Protein AF-A0A1Q7DZW7-F1 (afdb_monomer_lite)

Secondary structure (DSSP, 8-state):
-GGGGGS--SHHHHHHHTT----EEESS---TT--TTEEEPPTTPPPEEEEEETTTEEEEEE-STT--EEEEE--HHHHHHHHHHHTTT-

Radius of gyration: 13.8 Å; chains: 1; bounding box: 40×34×31 Å

pLDDT: mean 75.24, std 9.82, range [47.19, 91.12]

Structure (mmCIF, N/CA/C/O backbone):
data_AF-A0A1Q7DZW7-F1
#
_entry.id   AF-A0A1Q7DZW7-F1
#
loop_
_atom_site.group_PDB
_atom_site.id
_atom_site.type_symbol
_atom_site.label_atom_id
_atom_site.label_alt_id
_atom_site.label_comp_id
_atom_site.label_asym_id
_atom_site.label_entity_id
_atom_site.label_seq_id
_atom_site.pdbx_PDB_ins_code
_atom_site.Cartn_x
_atom_site.Cartn_y
_atom_site.Cartn_z
_atom_site.occupancy
_atom_site.B_iso_or_equiv
_atom_site.auth_seq_id
_atom_site.auth_comp_id
_atom_site.auth_asym_id
_atom_site.auth_atom_id
_atom_site.pdbx_PDB_model_num
ATOM 1 N N . MET A 1 1 ? -9.341 -8.691 -7.138 1.00 53.66 1 MET A N 1
ATOM 2 C CA . MET A 1 1 ? -8.054 -8.215 -7.691 1.00 53.66 1 MET A CA 1
ATOM 3 C C . MET A 1 1 ? -7.609 -7.007 -6.880 1.00 53.66 1 MET A C 1
ATOM 5 O O . MET A 1 1 ? -8.393 -6.072 -6.783 1.00 53.66 1 MET A O 1
ATOM 9 N N . ALA A 1 2 ? -6.428 -7.021 -6.252 1.00 54.91 2 ALA A N 1
ATOM 10 C CA . ALA A 1 2 ? -5.960 -5.932 -5.376 1.00 54.91 2 ALA A CA 1
ATOM 11 C C . ALA A 1 2 ? -6.005 -4.538 -6.044 1.00 54.91 2 ALA A C 1
ATOM 13 O O . ALA A 1 2 ? -6.222 -3.536 -5.371 1.00 54.91 2 ALA A O 1
ATOM 14 N N . LEU A 1 3 ? -5.904 -4.493 -7.377 1.00 56.50 3 LEU A N 1
ATOM 15 C CA . LEU A 1 3 ? -6.002 -3.285 -8.202 1.00 56.50 3 LEU A CA 1
ATOM 16 C C . LEU A 1 3 ? -7.333 -2.519 -8.070 1.00 56.50 3 LEU A C 1
ATOM 18 O O . LEU A 1 3 ? -7.329 -1.292 -8.118 1.00 56.50 3 LEU A O 1
ATOM 22 N N . GLU A 1 4 ? -8.459 -3.200 -7.835 1.00 64.50 4 GLU A N 1
ATOM 23 C CA . GLU A 1 4 ? -9.771 -2.539 -7.696 1.00 64.50 4 GLU A CA 1
ATOM 24 C C . GLU A 1 4 ? -9.867 -1.665 -6.434 1.00 64.50 4 GLU A C 1
ATOM 26 O O . GLU A 1 4 ? -10.661 -0.729 -6.390 1.00 64.50 4 GLU A O 1
ATOM 31 N N . LEU A 1 5 ? -9.029 -1.921 -5.421 1.00 60.38 5 LEU A N 1
ATOM 32 C CA . LEU A 1 5 ? -8.986 -1.129 -4.184 1.00 60.38 5 LEU A CA 1
ATOM 33 C C . LEU A 1 5 ? -8.440 0.285 -4.407 1.00 60.38 5 LEU A C 1
ATOM 35 O O . LEU A 1 5 ? -8.681 1.171 -3.590 1.00 60.38 5 LEU A O 1
ATOM 39 N N . TRP A 1 6 ? -7.722 0.501 -5.509 1.00 62.22 6 TRP A N 1
ATOM 40 C CA . TRP A 1 6 ? -7.135 1.793 -5.851 1.00 62.22 6 TRP A CA 1
ATOM 41 C C . TRP A 1 6 ? -8.068 2.671 -6.692 1.00 62.22 6 TRP A C 1
ATOM 43 O O . TRP A 1 6 ? -7.742 3.826 -6.968 1.00 62.22 6 TRP A O 1
ATOM 53 N N . ARG A 1 7 ? -9.239 2.159 -7.096 1.00 68.56 7 ARG A N 1
ATOM 54 C CA . ARG A 1 7 ? -10.212 2.942 -7.861 1.00 68.56 7 ARG A CA 1
ATOM 55 C C . ARG A 1 7 ? -10.898 3.969 -6.955 1.00 68.56 7 ARG A C 1
ATOM 57 O O . ARG A 1 7 ? -11.482 3.596 -5.936 1.00 68.56 7 ARG A O 1
ATOM 64 N N . PRO A 1 8 ? -10.925 5.258 -7.331 1.00 65.38 8 PRO A N 1
ATOM 65 C CA . PRO A 1 8 ? -11.692 6.267 -6.613 1.00 65.38 8 PRO A CA 1
ATOM 66 C C . PRO A 1 8 ? -13.181 6.139 -6.967 1.00 65.38 8 PRO A C 1
ATOM 68 O O . PRO A 1 8 ? -13.708 6.848 -7.829 1.00 65.38 8 PRO A O 1
ATOM 71 N N . THR A 1 9 ? -13.867 5.210 -6.304 1.00 69.38 9 THR A N 1
ATOM 72 C CA . THR A 1 9 ? -15.265 4.843 -6.594 1.00 69.38 9 THR A CA 1
ATOM 73 C C . THR A 1 9 ? -16.289 5.878 -6.120 1.00 69.38 9 THR A C 1
ATOM 75 O O . THR A 1 9 ? -17.404 5.908 -6.632 1.00 69.38 9 THR A O 1
ATOM 78 N N . LEU A 1 10 ? -15.919 6.775 -5.196 1.00 68.38 10 LEU A N 1
ATOM 79 C CA . LEU A 1 10 ? -16.796 7.833 -4.679 1.00 68.38 10 LEU A CA 1
ATOM 80 C C . LEU A 1 10 ? -16.348 9.238 -5.139 1.00 68.38 10 LEU A C 1
ATOM 82 O O . LEU A 1 10 ? -15.151 9.543 -5.094 1.00 68.38 10 LEU A O 1
ATOM 86 N N . PRO A 1 11 ? -17.275 10.161 -5.486 1.00 73.69 11 PRO A N 1
ATOM 87 C CA . PRO A 1 11 ? -16.928 11.512 -5.954 1.00 73.69 11 PRO A CA 1
ATOM 88 C C . PRO A 1 11 ? -16.111 12.351 -4.958 1.00 73.69 11 PRO A C 1
ATOM 90 O O . PRO A 1 11 ? -15.281 13.170 -5.352 1.00 73.69 11 PRO A O 1
ATOM 93 N N . ALA A 1 12 ? -16.340 12.175 -3.653 1.00 63.22 12 ALA A N 1
ATOM 94 C CA . ALA A 1 12 ? -15.549 12.839 -2.614 1.00 63.22 12 ALA A CA 1
ATOM 95 C C . ALA A 1 12 ? -14.095 12.340 -2.604 1.00 63.22 12 ALA A C 1
ATOM 97 O O . ALA A 1 12 ? -13.166 13.138 -2.491 1.00 63.22 12 ALA A O 1
ATOM 98 N N . TRP A 1 13 ? -13.908 11.036 -2.807 1.00 60.19 13 TRP A N 1
ATOM 99 C CA . TRP A 1 13 ? -12.598 10.402 -2.896 1.00 60.19 13 TRP A CA 1
ATOM 100 C C . TRP A 1 13 ? -11.840 10.829 -4.147 1.00 60.19 13 TRP A C 1
ATOM 102 O O . TRP A 1 13 ? -10.669 11.168 -4.044 1.00 60.19 13 TRP A O 1
ATOM 112 N N . ARG A 1 14 ? -12.514 10.931 -5.299 1.00 70.75 14 ARG A N 1
ATOM 113 C CA . ARG A 1 14 ? -11.908 11.459 -6.532 1.00 70.75 14 ARG A CA 1
ATOM 114 C C . ARG A 1 14 ? -11.362 12.878 -6.343 1.00 70.75 14 ARG A C 1
ATOM 116 O O . ARG A 1 14 ? -10.258 13.180 -6.765 1.00 70.75 14 ARG A O 1
ATOM 123 N N . ARG A 1 15 ? -12.095 13.742 -5.637 1.00 72.19 15 ARG A N 1
ATOM 124 C CA . ARG A 1 15 ? -11.631 15.106 -5.331 1.00 72.19 15 ARG A CA 1
ATOM 125 C C . ARG A 1 15 ? -10.466 15.139 -4.341 1.00 72.19 15 ARG A C 1
ATOM 127 O O . ARG A 1 15 ? -9.618 16.014 -4.448 1.00 72.19 15 ARG A O 1
ATOM 134 N N . ALA A 1 16 ? -10.458 14.249 -3.350 1.00 64.06 16 ALA A N 1
ATOM 135 C CA . ALA A 1 16 ? -9.350 14.141 -2.402 1.00 64.06 16 ALA A CA 1
ATOM 136 C C . ALA A 1 16 ? -8.083 13.601 -3.083 1.00 64.06 16 ALA A C 1
ATOM 138 O O . ALA A 1 16 ? -7.002 14.134 -2.864 1.00 64.06 16 ALA A O 1
ATOM 139 N N . ALA A 1 17 ? -8.255 12.616 -3.963 1.00 64.25 17 ALA A N 1
ATOM 140 C CA . ALA A 1 17 ? -7.235 12.057 -4.838 1.00 64.25 17 ALA A CA 1
ATOM 141 C C . ALA A 1 17 ? -6.518 13.133 -5.669 1.00 64.25 17 ALA A C 1
ATOM 143 O O . ALA A 1 17 ? -5.298 13.202 -5.623 1.00 64.25 17 ALA A O 1
ATOM 144 N N . GLU A 1 18 ? -7.247 14.026 -6.346 1.00 71.06 18 GLU A N 1
ATOM 145 C CA . GLU A 1 18 ? -6.626 15.110 -7.138 1.00 71.06 18 GLU A CA 1
ATOM 146 C C . GLU A 1 18 ? -5.828 16.125 -6.300 1.00 71.06 18 GLU A C 1
ATOM 148 O O . GLU A 1 18 ? -5.040 16.898 -6.835 1.00 71.06 18 GLU A O 1
ATOM 153 N N . ARG A 1 19 ? -6.028 16.153 -4.977 1.00 69.44 19 ARG A N 1
ATOM 154 C CA . ARG A 1 19 ? -5.271 17.013 -4.053 1.00 69.44 19 ARG A CA 1
ATOM 155 C C . ARG A 1 19 ? -4.169 16.264 -3.309 1.00 69.44 19 ARG A C 1
ATOM 157 O O . ARG A 1 19 ? -3.496 16.864 -2.472 1.00 69.44 19 ARG A O 1
ATOM 164 N N . ALA A 1 20 ? -4.013 14.966 -3.554 1.00 58.19 20 ALA A N 1
ATOM 165 C CA . ALA A 1 20 ? -3.007 14.165 -2.884 1.00 58.19 20 ALA A CA 1
ATOM 166 C C . ALA A 1 20 ? -1.609 14.553 -3.386 1.00 58.19 20 ALA A C 1
ATOM 168 O O . ALA A 1 20 ? -1.347 14.592 -4.583 1.00 58.19 20 ALA A O 1
ATOM 169 N N . THR A 1 21 ? -0.689 14.802 -2.457 1.00 63.78 21 THR A N 1
ATOM 170 C CA . THR A 1 21 ? 0.739 15.032 -2.742 1.00 63.78 21 THR A CA 1
ATOM 171 C C . THR A 1 21 ? 1.545 13.733 -2.842 1.00 63.78 21 THR A C 1
ATOM 173 O O . THR A 1 21 ? 2.754 13.765 -3.062 1.00 63.78 21 THR A O 1
ATOM 176 N N . LEU A 1 22 ? 0.887 12.583 -2.688 1.00 53.28 22 LEU A N 1
ATOM 177 C CA . LEU A 1 22 ? 1.491 11.259 -2.759 1.00 53.28 22 LEU A CA 1
ATOM 178 C C . LEU A 1 22 ? 1.428 10.733 -4.197 1.00 53.28 22 LEU A C 1
ATOM 180 O O . LEU A 1 22 ? 0.361 10.751 -4.797 1.00 53.28 22 LEU A O 1
ATOM 184 N N . LYS A 1 23 ? 2.540 10.209 -4.726 1.00 63.91 23 LYS A N 1
ATOM 185 C CA . LYS A 1 23 ? 2.554 9.397 -5.955 1.00 63.91 23 LYS A CA 1
ATOM 186 C C . LYS A 1 23 ? 2.818 7.940 -5.594 1.00 63.91 23 LYS A C 1
ATOM 188 O O . LYS A 1 23 ? 3.843 7.638 -4.990 1.00 63.91 23 LYS A O 1
ATOM 193 N N . VAL A 1 24 ? 1.909 7.051 -5.977 1.00 69.94 24 VAL A N 1
ATOM 194 C CA . VAL A 1 24 ? 2.011 5.602 -5.766 1.00 69.94 24 VAL A CA 1
ATOM 195 C C . VAL A 1 24 ? 2.398 4.945 -7.084 1.00 69.94 24 VAL A C 1
ATOM 197 O O . VAL A 1 24 ? 1.807 5.241 -8.121 1.00 69.94 24 VAL A O 1
ATOM 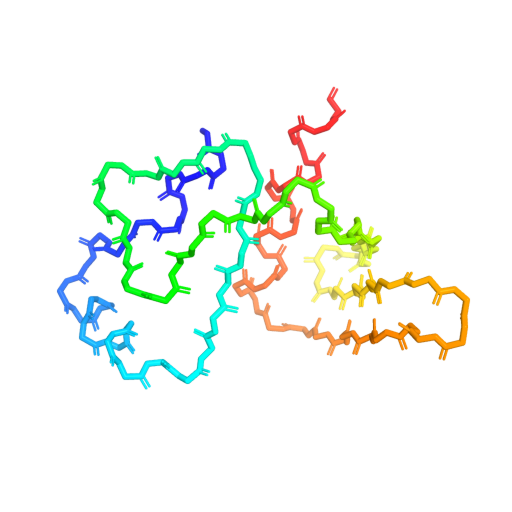200 N N . ARG A 1 25 ? 3.391 4.054 -7.051 1.00 74.31 25 ARG A N 1
ATOM 201 C CA . ARG A 1 25 ? 3.813 3.271 -8.215 1.00 74.31 25 ARG A CA 1
ATOM 202 C C . ARG A 1 25 ? 3.452 1.805 -8.020 1.00 74.31 25 ARG A C 1
ATOM 204 O O . ARG A 1 25 ? 3.826 1.229 -7.005 1.00 74.31 25 ARG A O 1
ATOM 211 N N . ALA A 1 26 ? 2.723 1.222 -8.967 1.00 72.31 26 ALA A N 1
ATOM 212 C CA . ALA A 1 26 ? 2.233 -0.151 -8.878 1.00 72.31 26 ALA A CA 1
ATOM 213 C C . ALA A 1 26 ? 2.784 -1.031 -10.010 1.00 72.31 26 ALA A C 1
ATOM 215 O O . ALA A 1 26 ? 2.771 -0.640 -11.178 1.00 72.31 26 ALA A O 1
ATOM 216 N N . ARG A 1 27 ? 3.251 -2.233 -9.656 1.00 75.12 27 ARG A N 1
ATOM 217 C CA . ARG A 1 27 ? 3.653 -3.293 -10.595 1.00 75.12 27 ARG A CA 1
ATOM 218 C C . ARG A 1 27 ? 2.464 -4.239 -1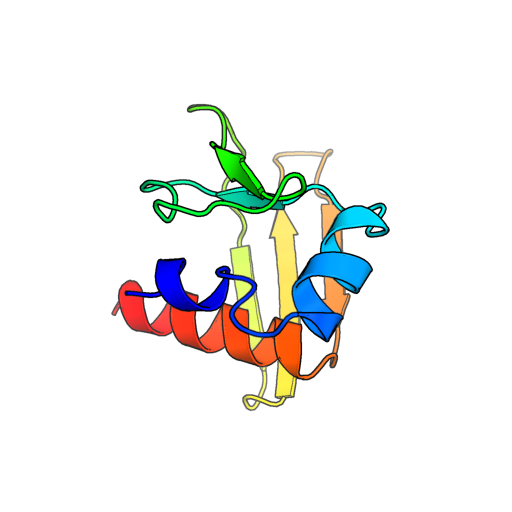0.825 1.00 75.12 27 ARG A C 1
ATOM 220 O O . ARG A 1 27 ? 1.660 -4.440 -9.918 1.00 75.12 27 ARG A O 1
ATOM 227 N N . GLY A 1 28 ? 2.352 -4.829 -12.018 1.00 71.62 28 GLY A N 1
ATOM 228 C CA . GLY A 1 28 ? 1.313 -5.831 -12.321 1.00 71.62 28 GLY A CA 1
ATOM 229 C C . GLY A 1 28 ? 0.013 -5.286 -12.930 1.00 71.62 28 GLY A C 1
ATOM 230 O O . GLY A 1 28 ? -1.001 -5.980 -12.916 1.00 71.62 28 GLY A O 1
ATOM 231 N N . GLY A 1 29 ? 0.037 -4.070 -13.484 1.00 73.00 29 GLY A N 1
ATOM 232 C CA . GLY A 1 29 ? -1.084 -3.466 -14.214 1.00 73.00 29 GLY A CA 1
ATOM 233 C C . GLY A 1 29 ? -1.749 -2.301 -13.479 1.00 73.00 29 GLY A C 1
ATOM 234 O O . GLY A 1 29 ? -1.385 -1.961 -12.357 1.00 73.00 29 GLY A O 1
ATOM 235 N N . MET A 1 30 ? -2.718 -1.667 -14.139 1.00 78.69 30 MET A N 1
ATOM 236 C CA . MET A 1 30 ? -3.428 -0.479 -13.651 1.00 78.69 30 MET A CA 1
ATOM 237 C C . MET A 1 30 ? -4.939 -0.671 -13.819 1.00 78.69 30 MET A C 1
ATOM 239 O O . MET A 1 30 ? -5.356 -1.287 -14.804 1.00 78.69 30 MET A O 1
ATOM 243 N N . PRO A 1 31 ? -5.781 -0.165 -12.898 1.00 76.69 31 PRO A N 1
ATOM 244 C CA . PRO A 1 31 ? -7.222 -0.173 -13.117 1.00 76.69 31 PRO A CA 1
ATOM 245 C C . PRO A 1 31 ? -7.588 0.724 -14.321 1.00 76.69 31 PRO A C 1
ATOM 247 O O . PRO A 1 31 ? -6.888 1.709 -14.563 1.00 76.69 31 PRO A O 1
ATOM 250 N N . PRO A 1 32 ? -8.694 0.446 -15.043 1.00 77.81 32 PRO A N 1
ATOM 251 C CA . PRO A 1 32 ? -9.093 1.219 -16.229 1.00 77.81 32 PRO A CA 1
ATOM 252 C C . PRO A 1 32 ? -9.279 2.720 -15.958 1.00 77.81 32 PRO A C 1
ATOM 254 O O . PRO A 1 32 ? -8.967 3.547 -16.806 1.00 77.81 32 PRO A O 1
ATOM 257 N N . ASP A 1 33 ? -9.731 3.060 -14.747 1.00 77.25 33 ASP A N 1
ATOM 258 C CA . ASP A 1 33 ? -9.957 4.433 -14.281 1.00 77.25 33 ASP A CA 1
ATOM 259 C C . ASP A 1 33 ? -8.893 4.846 -13.251 1.00 77.25 33 ASP A C 1
ATOM 261 O O . ASP A 1 33 ? -9.213 5.260 -12.130 1.00 77.25 33 ASP A O 1
ATOM 265 N N . ALA A 1 34 ? -7.619 4.640 -13.583 1.00 76.56 34 ALA A N 1
ATOM 266 C CA . ALA A 1 34 ? -6.518 4.955 -12.684 1.00 76.56 34 ALA A CA 1
ATOM 267 C C . ALA A 1 34 ? -6.513 6.445 -12.282 1.00 76.56 34 ALA A C 1
ATOM 269 O O . ALA A 1 34 ? -6.555 7.318 -13.152 1.00 76.56 34 ALA A O 1
ATOM 270 N N . PRO A 1 35 ? -6.449 6.760 -10.977 1.00 73.94 35 PRO A N 1
ATOM 271 C CA . PRO A 1 35 ? -6.331 8.139 -10.522 1.00 73.94 35 PRO A CA 1
ATOM 272 C C . PRO A 1 35 ? -4.954 8.730 -10.856 1.00 73.94 35 PRO A C 1
ATOM 274 O O . PRO A 1 35 ? -3.967 8.003 -10.925 1.00 73.94 35 PRO A O 1
ATOM 277 N N . SER A 1 36 ? -4.869 10.060 -10.978 1.00 80.19 36 SER A N 1
ATOM 278 C CA . SER A 1 36 ? -3.657 10.799 -11.386 1.00 80.19 36 SER A CA 1
ATOM 279 C C . SER A 1 36 ? -2.427 10.581 -10.488 1.00 80.19 36 SER A C 1
ATOM 281 O O . SER A 1 36 ? -1.290 10.749 -10.931 1.00 80.19 36 SER A O 1
ATOM 283 N N . TRP A 1 37 ? -2.635 10.178 -9.232 1.00 71.62 37 TRP A N 1
ATOM 284 C CA . TRP A 1 37 ? -1.572 9.848 -8.280 1.00 71.62 37 TRP A CA 1
ATOM 285 C C . TRP A 1 37 ? -1.062 8.404 -8.375 1.00 71.62 37 TRP A C 1
ATOM 287 O O . TRP A 1 37 ? -0.051 8.090 -7.744 1.00 71.62 37 TRP A O 1
ATOM 297 N N . LEU A 1 38 ? -1.729 7.525 -9.128 1.00 75.62 38 LEU A N 1
ATOM 298 C CA . LEU A 1 38 ? -1.295 6.149 -9.352 1.00 75.62 38 LEU A CA 1
ATOM 299 C C . LEU A 1 38 ? -0.596 6.060 -10.711 1.00 75.62 38 LEU A C 1
ATOM 301 O O . LEU A 1 38 ? -1.164 6.413 -11.741 1.00 75.62 38 LEU A O 1
ATOM 305 N N . ALA A 1 39 ? 0.635 5.564 -10.717 1.00 82.38 39 ALA A N 1
ATOM 306 C CA . ALA A 1 39 ? 1.433 5.374 -11.921 1.00 82.38 39 ALA A CA 1
ATOM 307 C C . ALA A 1 39 ? 1.941 3.926 -12.008 1.00 82.38 39 ALA A C 1
ATOM 309 O O . ALA A 1 39 ? 2.098 3.270 -10.974 1.00 82.38 39 ALA A O 1
ATOM 310 N N . PRO A 1 40 ? 2.246 3.417 -13.211 1.00 81.38 40 PRO A N 1
ATOM 311 C CA . PRO A 1 40 ? 2.970 2.161 -13.329 1.00 81.38 40 PRO A CA 1
ATOM 312 C C . PRO A 1 40 ? 4.349 2.289 -12.667 1.00 81.38 40 PRO A C 1
ATOM 314 O O . PRO A 1 40 ? 5.028 3.316 -12.784 1.00 81.38 40 PRO A O 1
ATOM 317 N N . ALA A 1 41 ? 4.750 1.253 -11.939 1.00 81.94 41 ALA A N 1
ATOM 318 C CA . ALA A 1 41 ? 6.118 1.116 -11.468 1.00 81.94 41 ALA A CA 1
ATOM 319 C C . ALA A 1 41 ? 7.039 0.815 -12.662 1.00 81.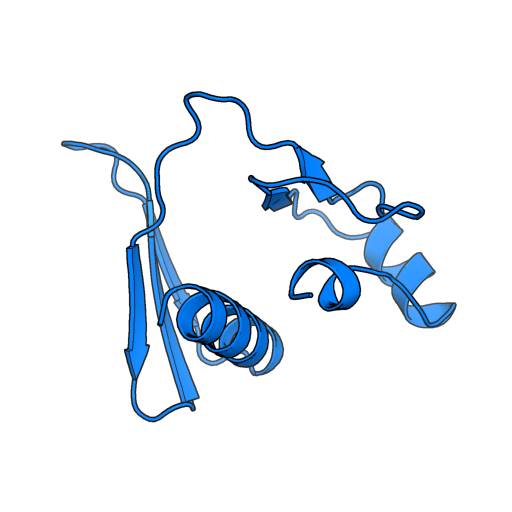94 41 ALA A C 1
ATOM 321 O O . ALA A 1 41 ? 6.656 -0.001 -13.502 1.00 81.94 41 ALA A O 1
ATOM 322 N N . PRO A 1 42 ? 8.212 1.467 -12.768 1.00 80.44 42 PRO A N 1
ATOM 323 C CA . PRO A 1 42 ? 9.208 1.075 -13.757 1.00 80.44 42 PRO A CA 1
ATOM 324 C C . PRO A 1 42 ? 9.718 -0.344 -13.461 1.00 80.44 42 PRO A C 1
ATOM 326 O O . PRO A 1 42 ? 9.591 -0.834 -12.336 1.00 80.44 42 PRO A O 1
ATOM 329 N N . ASP A 1 43 ? 10.275 -1.016 -14.469 1.00 78.88 43 ASP A N 1
ATOM 330 C CA . ASP A 1 43 ? 10.686 -2.421 -14.342 1.00 78.88 43 ASP A CA 1
ATOM 331 C C . ASP A 1 43 ? 11.764 -2.623 -13.267 1.00 78.88 43 ASP A C 1
ATOM 333 O O . ASP A 1 43 ? 11.767 -3.648 -12.581 1.00 78.88 43 ASP A O 1
ATOM 337 N N . ASP A 1 44 ? 12.605 -1.610 -13.065 1.00 78.38 44 ASP A N 1
ATOM 338 C CA . ASP A 1 44 ? 13.663 -1.523 -12.058 1.00 78.38 44 ASP A CA 1
ATOM 339 C C . ASP A 1 44 ? 13.191 -0.948 -10.710 1.00 78.38 44 ASP A C 1
ATOM 341 O O . ASP A 1 44 ? 14.013 -0.656 -9.842 1.00 78.38 44 ASP A O 1
ATOM 345 N N . ALA A 1 45 ? 11.881 -0.761 -10.507 1.00 73.50 45 ALA A N 1
ATOM 346 C CA . ALA A 1 45 ? 11.375 -0.289 -9.225 1.00 73.50 45 ALA A CA 1
ATOM 347 C C . ALA A 1 45 ? 11.800 -1.253 -8.106 1.00 73.50 45 ALA A C 1
ATOM 349 O O . ALA A 1 45 ? 11.531 -2.454 -8.233 1.00 73.50 45 ALA A O 1
ATOM 350 N N . PRO A 1 46 ? 12.404 -0.745 -7.014 1.00 68.94 46 PRO A N 1
ATOM 351 C CA . PRO A 1 46 ? 12.864 -1.594 -5.931 1.00 68.94 46 PRO A CA 1
ATOM 352 C C . PRO A 1 46 ? 11.681 -2.333 -5.316 1.00 68.94 46 PRO A C 1
ATOM 354 O O . PRO A 1 46 ? 10.606 -1.755 -5.116 1.00 68.94 46 PRO A O 1
ATOM 357 N N . ASP A 1 47 ? 11.892 -3.606 -5.004 1.00 73.50 47 ASP A N 1
ATOM 358 C CA . ASP A 1 47 ? 10.903 -4.373 -4.269 1.00 73.50 47 ASP A CA 1
ATOM 359 C C . ASP A 1 47 ? 10.749 -3.801 -2.858 1.00 73.50 47 ASP A C 1
ATOM 361 O O . ASP A 1 47 ? 11.710 -3.378 -2.205 1.00 73.50 47 ASP A O 1
ATOM 365 N N . ALA A 1 48 ? 9.503 -3.773 -2.391 1.00 78.25 48 ALA A N 1
ATOM 366 C CA . ALA A 1 48 ? 9.190 -3.382 -1.030 1.00 78.25 48 ALA A CA 1
ATOM 367 C C . ALA A 1 48 ? 9.034 -4.634 -0.164 1.00 78.25 48 ALA A C 1
ATOM 369 O O . ALA A 1 48 ? 8.225 -5.512 -0.466 1.00 78.25 48 ALA A O 1
ATOM 370 N N . THR A 1 49 ? 9.768 -4.698 0.945 1.00 79.94 49 THR A N 1
ATOM 371 C CA . THR A 1 49 ? 9.544 -5.709 1.981 1.00 79.94 49 THR A CA 1
ATOM 372 C C . THR A 1 49 ? 8.474 -5.200 2.935 1.00 79.94 49 THR A C 1
ATOM 374 O O . THR A 1 49 ? 8.561 -4.085 3.446 1.00 79.94 49 THR A O 1
ATOM 377 N N . VAL A 1 50 ? 7.451 -6.015 3.171 1.00 83.44 50 VAL A N 1
ATOM 378 C CA . VAL A 1 50 ? 6.276 -5.667 3.977 1.00 83.44 50 VAL A CA 1
ATOM 379 C C . VAL A 1 50 ? 6.180 -6.634 5.154 1.00 83.44 50 VAL A C 1
ATOM 381 O O . VAL A 1 50 ? 6.084 -7.842 4.952 1.00 83.44 50 VAL A O 1
ATOM 384 N N . LEU A 1 51 ? 6.150 -6.104 6.377 1.00 79.12 51 LEU A N 1
ATOM 385 C CA . LEU A 1 51 ? 5.825 -6.832 7.602 1.00 79.12 51 LEU A CA 1
ATOM 386 C C . LEU A 1 51 ? 4.517 -6.287 8.178 1.00 79.12 51 LEU A C 1
ATOM 388 O O . LEU A 1 51 ? 4.402 -5.102 8.496 1.00 79.12 51 LEU A O 1
ATOM 392 N N . LEU A 1 52 ? 3.540 -7.175 8.336 1.00 84.38 52 LEU A N 1
ATOM 393 C CA . LEU A 1 52 ? 2.279 -6.878 8.996 1.00 84.38 52 LEU A CA 1
ATOM 394 C C . LEU A 1 52 ? 2.278 -7.498 10.397 1.00 84.38 52 LEU A C 1
ATOM 396 O O . LEU A 1 52 ? 2.495 -8.699 10.536 1.00 84.38 52 LEU A O 1
ATOM 400 N N . ILE A 1 53 ? 2.026 -6.679 11.417 1.00 81.19 53 ILE A N 1
ATOM 401 C CA . ILE A 1 53 ? 2.054 -7.080 12.827 1.00 81.19 53 ILE A CA 1
ATOM 402 C C . ILE A 1 53 ? 0.631 -7.015 13.373 1.00 81.19 53 ILE A C 1
ATOM 404 O O . ILE A 1 53 ? -0.028 -5.972 13.289 1.00 81.19 53 ILE A O 1
ATOM 408 N N . ASP A 1 54 ? 0.159 -8.146 13.896 1.00 88.56 54 ASP A N 1
ATOM 409 C CA . ASP A 1 54 ? -1.143 -8.307 14.553 1.00 88.56 54 ASP A CA 1
ATOM 410 C C . ASP A 1 54 ? -2.336 -7.748 13.757 1.00 88.56 54 ASP A C 1
ATOM 412 O O . ASP A 1 54 ? -3.309 -7.279 14.339 1.00 88.56 54 ASP A O 1
ATOM 416 N N . ASP A 1 55 ? -2.257 -7.730 12.420 1.00 85.81 55 ASP A N 1
ATOM 417 C CA . ASP A 1 55 ? -3.266 -7.131 11.530 1.00 85.81 55 ASP A CA 1
ATOM 418 C C . ASP A 1 55 ? -3.573 -5.632 11.793 1.00 85.81 55 ASP A C 1
ATOM 420 O O . ASP A 1 55 ? -4.548 -5.100 11.257 1.00 85.81 55 ASP A O 1
ATOM 424 N N . THR A 1 56 ? -2.750 -4.919 12.572 1.00 85.69 56 THR A N 1
ATOM 425 C CA . THR A 1 56 ? -3.009 -3.518 12.978 1.00 85.69 56 THR A CA 1
ATOM 426 C C . THR A 1 56 ? -1.854 -2.558 12.725 1.00 85.69 56 THR A C 1
ATOM 428 O O . THR A 1 56 ? -2.068 -1.342 12.696 1.00 85.69 56 THR A O 1
ATOM 431 N N . GLN A 1 57 ? -0.643 -3.067 12.506 1.00 83.81 57 GLN A N 1
ATOM 432 C CA . GLN A 1 57 ? 0.526 -2.247 12.211 1.00 83.81 57 GLN A CA 1
ATOM 433 C C . GLN A 1 57 ? 1.264 -2.752 10.981 1.00 83.81 57 GLN A C 1
ATOM 435 O O . GLN A 1 57 ? 1.354 -3.952 10.733 1.00 83.81 57 GLN A O 1
ATOM 440 N N . LEU A 1 58 ? 1.808 -1.807 10.224 1.00 90.19 58 LEU A N 1
ATOM 441 C CA . LEU A 1 58 ? 2.556 -2.056 9.005 1.00 90.19 58 LEU A CA 1
ATOM 442 C C . LEU A 1 58 ? 3.954 -1.451 9.124 1.00 90.19 58 LEU A C 1
ATOM 444 O O . LEU A 1 58 ? 4.084 -0.246 9.356 1.00 90.19 58 LEU A O 1
ATOM 448 N N . VAL A 1 59 ? 4.971 -2.273 8.874 1.00 84.12 59 VAL A N 1
ATOM 449 C CA . VAL A 1 59 ? 6.333 -1.836 8.561 1.00 84.12 59 VAL A CA 1
ATOM 450 C C . VAL A 1 59 ? 6.619 -2.182 7.103 1.00 84.12 59 VAL A C 1
ATOM 452 O O . VAL A 1 59 ? 6.424 -3.317 6.678 1.00 84.12 59 VAL A O 1
ATOM 455 N N . MET A 1 60 ? 7.067 -1.203 6.325 1.00 88.50 60 MET A N 1
ATOM 456 C CA . MET A 1 60 ? 7.454 -1.383 4.930 1.00 88.50 60 MET A CA 1
ATOM 457 C C . MET A 1 60 ? 8.836 -0.783 4.706 1.00 88.50 60 MET A C 1
ATOM 459 O O . MET A 1 60 ? 9.080 0.351 5.112 1.00 88.50 60 MET A O 1
ATOM 463 N N . THR A 1 61 ? 9.723 -1.514 4.045 1.00 83.44 61 THR A N 1
ATOM 464 C CA . THR A 1 61 ? 11.030 -1.012 3.612 1.00 83.44 61 THR A CA 1
ATOM 465 C C . THR A 1 61 ? 11.181 -1.172 2.108 1.00 83.44 61 THR A C 1
ATOM 467 O O . THR A 1 61 ? 10.590 -2.067 1.513 1.00 83.44 61 THR A O 1
ATOM 470 N N . SER A 1 62 ? 11.941 -0.284 1.480 1.00 84.38 62 SER A N 1
ATOM 471 C CA . SER A 1 62 ? 12.229 -0.316 0.046 1.00 84.38 62 SER A CA 1
ATOM 472 C C . SER A 1 62 ? 13.626 0.241 -0.203 1.00 84.38 62 SER A C 1
ATOM 474 O O . SER A 1 62 ? 14.054 1.162 0.495 1.00 84.38 62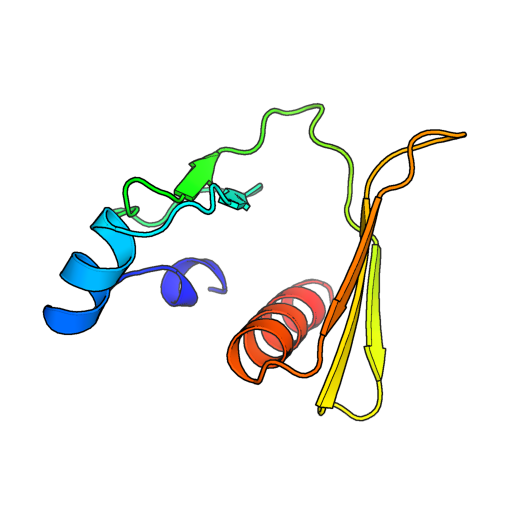 SER A O 1
ATOM 476 N N . GLY A 1 63 ? 14.294 -0.271 -1.235 1.00 79.62 63 GLY A N 1
ATOM 477 C CA . GLY A 1 63 ? 15.650 0.130 -1.618 1.00 79.62 63 GLY A CA 1
ATOM 478 C C . GLY A 1 63 ? 16.697 -0.927 -1.270 1.00 79.62 63 GLY A C 1
ATOM 479 O O . GLY A 1 63 ? 16.376 -1.972 -0.709 1.00 79.62 63 GLY A O 1
ATOM 480 N N . GLU A 1 64 ? 17.951 -0.649 -1.618 1.00 74.12 64 GLU A N 1
ATOM 481 C CA . GLU A 1 64 ? 19.073 -1.582 -1.481 1.00 74.12 64 GLU A CA 1
ATOM 482 C C . GLU A 1 64 ? 20.295 -0.906 -0.844 1.00 74.12 64 GLU A C 1
ATOM 484 O O . GLU A 1 64 ? 20.462 0.319 -0.907 1.00 74.12 64 GLU A O 1
ATOM 489 N N . GLY A 1 65 ? 21.160 -1.719 -0.231 1.00 77.00 65 GLY A N 1
ATOM 490 C CA . GLY A 1 65 ? 22.417 -1.274 0.371 1.00 77.00 65 GLY A CA 1
ATOM 491 C C . GLY A 1 65 ? 22.212 -0.201 1.442 1.00 77.00 65 GLY A C 1
ATOM 492 O O . GLY A 1 65 ? 21.450 -0.383 2.387 1.00 77.00 65 GLY A O 1
ATOM 493 N N . GLU A 1 66 ? 22.897 0.930 1.283 1.00 73.69 66 GLU A N 1
ATOM 494 C CA . GLU A 1 66 ? 22.816 2.069 2.208 1.00 73.69 66 GLU A CA 1
ATOM 495 C C . GLU A 1 66 ? 21.613 2.992 1.934 1.00 73.69 66 GLU A C 1
ATOM 497 O O . GLU A 1 66 ? 21.358 3.928 2.688 1.00 73.69 66 GLU A O 1
ATOM 502 N N . THR A 1 67 ? 20.837 2.725 0.878 1.00 76.38 67 THR A N 1
ATOM 503 C CA . THR A 1 67 ? 19.691 3.547 0.450 1.00 76.38 67 THR A CA 1
ATOM 504 C C . THR A 1 67 ? 18.347 2.890 0.760 1.00 76.38 67 THR A C 1
ATOM 506 O O . THR A 1 67 ? 17.455 2.826 -0.084 1.00 76.38 67 THR A O 1
ATOM 509 N N . ILE A 1 68 ? 18.192 2.394 1.988 1.00 78.38 68 ILE A N 1
ATOM 510 C CA . ILE A 1 68 ? 16.926 1.824 2.462 1.00 78.38 68 ILE A CA 1
ATOM 511 C C . ILE A 1 68 ? 16.054 2.932 3.059 1.00 78.38 68 ILE A C 1
ATOM 513 O O . ILE A 1 68 ? 16.442 3.609 4.011 1.00 78.38 68 ILE A O 1
ATOM 517 N N . ALA A 1 69 ? 14.841 3.078 2.530 1.00 80.50 69 ALA A N 1
ATOM 518 C CA . ALA A 1 69 ? 13.788 3.896 3.119 1.00 80.50 69 ALA A CA 1
ATOM 519 C C . ALA A 1 69 ? 12.769 3.005 3.839 1.00 80.50 69 ALA A C 1
ATOM 521 O O . ALA A 1 69 ? 12.412 1.934 3.346 1.00 80.50 69 ALA A O 1
ATOM 522 N N . GLY A 1 70 ? 12.288 3.459 4.998 1.00 81.56 70 GLY A N 1
ATOM 523 C CA . GLY A 1 70 ? 11.313 2.742 5.817 1.00 81.56 70 GLY A CA 1
ATOM 524 C C . GLY A 1 70 ? 10.069 3.575 6.122 1.00 81.56 70 GLY A C 1
ATOM 525 O O . GLY A 1 70 ? 10.145 4.789 6.302 1.00 81.56 70 GLY A O 1
ATOM 526 N N . LEU A 1 71 ? 8.925 2.904 6.217 1.00 85.25 71 LEU A N 1
ATOM 527 C CA . LEU A 1 71 ? 7.655 3.435 6.700 1.00 85.25 71 LEU A CA 1
ATOM 528 C C . LEU A 1 71 ? 7.136 2.526 7.816 1.00 85.25 71 LEU A C 1
ATOM 530 O O . LEU A 1 71 ? 6.959 1.331 7.600 1.00 85.25 71 LEU A O 1
ATOM 534 N N . TRP A 1 72 ? 6.813 3.103 8.972 1.00 89.06 72 TRP A N 1
ATOM 535 C CA . TRP A 1 72 ? 5.977 2.460 9.987 1.00 89.06 72 TRP A CA 1
ATOM 536 C C . TRP A 1 72 ? 4.677 3.245 10.116 1.00 89.06 72 TRP A C 1
ATOM 538 O O . TRP A 1 72 ? 4.682 4.468 10.261 1.00 89.06 72 TRP A O 1
ATOM 548 N N . THR A 1 73 ? 3.545 2.555 10.027 1.00 87.69 73 THR A N 1
ATOM 549 C CA . THR A 1 73 ? 2.232 3.169 10.184 1.00 87.69 73 THR A CA 1
ATOM 550 C C . THR A 1 73 ? 1.228 2.222 10.836 1.00 87.69 73 THR A C 1
ATOM 552 O O . THR A 1 73 ? 1.268 1.009 10.641 1.00 87.69 73 THR A O 1
ATOM 555 N N . SER A 1 74 ? 0.287 2.796 11.580 1.00 87.88 74 SER A N 1
ATOM 556 C CA . SER A 1 74 ? -0.944 2.145 12.045 1.00 87.88 74 SER A CA 1
ATOM 557 C C . SER A 1 74 ? -2.178 2.636 11.278 1.00 87.88 74 SER A C 1
ATOM 559 O O . SER A 1 74 ? -3.313 2.375 11.673 1.00 87.88 74 SER A O 1
ATOM 561 N N . HIS A 1 75 ? -1.987 3.387 10.184 1.00 91.12 75 HIS A N 1
ATOM 562 C CA . HIS A 1 75 ? -3.105 3.950 9.441 1.00 91.12 75 HIS A CA 1
ATOM 563 C C . HIS A 1 75 ? -3.958 2.818 8.833 1.00 91.12 75 HIS A C 1
ATOM 565 O O . HIS A 1 75 ? -3.448 2.040 8.018 1.00 91.12 75 HIS A O 1
ATOM 571 N N . PRO A 1 76 ? -5.268 2.744 9.135 1.00 82.69 76 PRO A N 1
ATOM 572 C CA . PRO A 1 76 ? -6.089 1.567 8.839 1.00 82.69 76 PRO A CA 1
ATOM 573 C C . PRO A 1 76 ? -6.182 1.249 7.341 1.00 82.69 76 PRO A C 1
ATOM 575 O O . PRO A 1 76 ? -6.208 0.084 6.952 1.00 82.69 76 PRO A O 1
ATOM 578 N N . LEU A 1 77 ? -6.169 2.271 6.476 1.00 83.00 77 LEU A N 1
ATOM 579 C CA . LEU A 1 77 ? -6.145 2.064 5.022 1.00 83.00 77 LEU A CA 1
ATOM 580 C C . LEU A 1 77 ? -4.839 1.425 4.525 1.00 83.00 77 LEU A C 1
ATOM 582 O O . LEU A 1 77 ? -4.887 0.565 3.652 1.00 83.00 77 LEU A O 1
ATOM 586 N N . MET A 1 78 ? -3.688 1.802 5.088 1.00 84.50 78 MET A N 1
ATOM 587 C CA . MET A 1 78 ? -2.394 1.237 4.687 1.00 84.50 78 MET A CA 1
ATOM 588 C C . MET A 1 78 ? -2.280 -0.222 5.128 1.00 84.50 78 MET A C 1
ATOM 590 O O . MET A 1 78 ? -1.867 -1.080 4.352 1.00 84.50 78 MET A O 1
ATOM 594 N N . VAL A 1 79 ? -2.743 -0.513 6.343 1.00 87.69 79 VAL A N 1
ATOM 595 C CA . VAL A 1 79 ? -2.855 -1.872 6.884 1.00 87.69 79 VAL A CA 1
ATOM 596 C C . VAL A 1 79 ? -3.771 -2.743 6.015 1.00 87.69 79 VAL A C 1
ATOM 598 O O . VAL A 1 79 ? -3.410 -3.865 5.663 1.00 87.69 79 VAL A O 1
ATOM 601 N N . LEU A 1 80 ? -4.930 -2.226 5.592 1.00 85.75 80 LEU A N 1
ATOM 602 C CA . LEU A 1 80 ? -5.846 -2.947 4.702 1.00 85.75 80 LEU A CA 1
ATOM 603 C C . LEU A 1 80 ? -5.208 -3.268 3.342 1.00 85.75 80 LEU A C 1
ATOM 605 O O . LEU A 1 80 ? -5.361 -4.386 2.846 1.00 85.75 80 LEU A O 1
ATOM 609 N N . LEU A 1 81 ? -4.505 -2.303 2.743 1.00 82.75 81 LEU A N 1
ATOM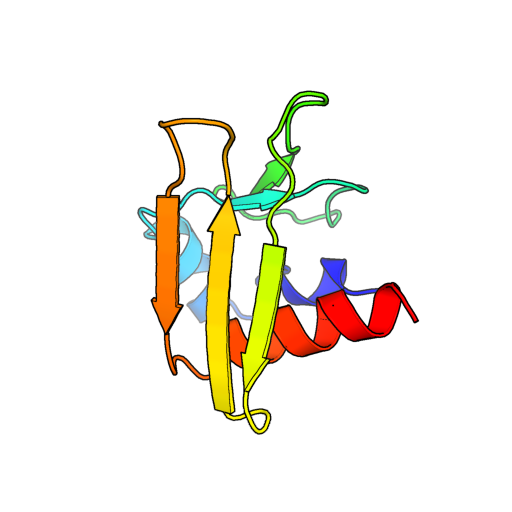 610 C CA . LEU A 1 81 ? -3.815 -2.497 1.467 1.00 82.75 81 LEU A CA 1
ATOM 611 C C . LEU A 1 81 ? -2.724 -3.569 1.584 1.00 82.75 81 LEU A C 1
ATOM 613 O O . LEU A 1 81 ? -2.685 -4.477 0.754 1.00 82.75 81 LEU A O 1
ATOM 617 N N . ALA A 1 82 ? -1.910 -3.526 2.644 1.00 85.19 82 ALA A N 1
ATOM 618 C CA . ALA A 1 82 ? -0.869 -4.521 2.898 1.00 85.19 82 ALA A CA 1
ATOM 619 C C . ALA A 1 82 ? -1.444 -5.936 3.064 1.00 85.19 82 ALA A C 1
ATOM 621 O O . ALA A 1 82 ? -0.967 -6.870 2.421 1.00 85.19 82 ALA A O 1
ATOM 622 N N . ARG A 1 83 ? -2.528 -6.095 3.837 1.00 86.75 83 ARG A N 1
ATOM 623 C CA . ARG A 1 83 ? -3.231 -7.384 3.991 1.00 86.75 83 ARG A CA 1
ATOM 624 C C . ARG A 1 83 ? -3.656 -7.969 2.651 1.00 86.75 83 ARG A C 1
ATOM 626 O O . ARG A 1 83 ? -3.456 -9.151 2.391 1.00 86.75 83 ARG A O 1
ATOM 633 N N . ARG A 1 84 ? -4.239 -7.136 1.788 1.00 83.25 84 ARG A N 1
ATOM 634 C CA . ARG A 1 84 ? -4.734 -7.573 0.478 1.00 83.25 84 ARG A CA 1
ATOM 635 C C . ARG A 1 84 ? -3.613 -7.880 -0.507 1.00 83.25 84 ARG A C 1
ATOM 637 O O . ARG A 1 84 ? -3.793 -8.774 -1.326 1.00 83.25 84 ARG A O 1
ATOM 644 N N . ALA A 1 85 ? -2.488 -7.176 -0.424 1.00 77.75 85 ALA A N 1
ATOM 645 C CA . ALA A 1 85 ? -1.307 -7.481 -1.223 1.00 77.75 85 ALA A CA 1
ATOM 646 C C . ALA A 1 85 ? -0.680 -8.822 -0.802 1.00 77.75 85 ALA A C 1
ATOM 648 O O . ALA A 1 85 ? -0.483 -9.690 -1.647 1.00 77.75 85 ALA A O 1
ATOM 649 N N . LEU A 1 86 ? -0.461 -9.040 0.500 1.00 78.62 86 LEU A N 1
ATOM 650 C CA . LEU A 1 86 ? 0.155 -10.269 1.020 1.00 78.62 86 LEU A CA 1
ATOM 651 C C . LEU A 1 86 ? -0.694 -11.523 0.755 1.00 78.62 86 LEU A C 1
ATOM 653 O O . LEU A 1 86 ? -0.155 -12.563 0.397 1.00 78.62 86 LEU A O 1
ATOM 657 N N . GLN A 1 87 ? -2.024 -11.422 0.844 1.00 74.88 87 GLN A N 1
ATOM 658 C CA . GLN A 1 87 ? -2.942 -12.523 0.510 1.00 74.88 87 GLN A CA 1
ATOM 659 C C . GLN A 1 87 ? -2.921 -12.935 -0.967 1.00 74.88 87 GLN A C 1
ATOM 661 O O . GLN A 1 87 ? -3.430 -13.996 -1.291 1.00 74.88 87 GLN A O 1
ATOM 666 N N . SER A 1 88 ? -2.402 -12.095 -1.867 1.00 56.66 88 SER A N 1
ATOM 667 C CA . SER A 1 88 ? -2.281 -12.438 -3.292 1.00 56.66 88 SER A CA 1
ATOM 668 C C . SER A 1 88 ? -0.974 -13.155 -3.645 1.00 56.66 88 SER A C 1
ATOM 670 O O . SER A 1 88 ? -0.806 -13.568 -4.788 1.00 56.66 88 SER A O 1
ATOM 672 N N . VAL A 1 89 ? -0.060 -13.271 -2.675 1.00 55.88 8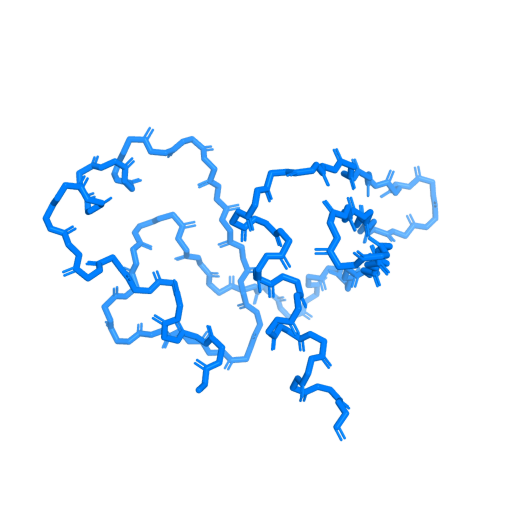9 VAL A N 1
ATOM 673 C CA . VAL A 1 89 ? 1.241 -13.945 -2.806 1.00 55.88 89 VAL A CA 1
ATOM 674 C C . VAL A 1 89 ? 1.197 -15.376 -2.243 1.00 55.88 89 VAL A C 1
ATOM 676 O O . VAL A 1 89 ? 2.038 -16.194 -2.608 1.00 55.88 89 VAL A O 1
ATOM 679 N N . LEU A 1 90 ? 0.219 -15.676 -1.379 1.00 47.19 90 LEU A N 1
ATOM 680 C CA . LEU A 1 90 ? -0.077 -17.012 -0.844 1.00 47.19 90 LEU A CA 1
ATOM 681 C C . LEU A 1 90 ? -1.127 -17.723 -1.704 1.00 47.19 90 LEU A C 1
ATOM 683 O O . LEU A 1 90 ? -0.985 -18.952 -1.882 1.00 47.19 90 LEU A O 1
#

Foldseek 3Di:
DLQVLQDQPDPVSLVVLVVDPAADEDEDDHDPRHHPSYYHDDPPFWDKDWDQDPLQKIWIWTDDDPPIDIDIDRPNSVSVSSVVVVVVVD

Sequence (90 aa):
MALELWRPTLPAWRRAAERATLKVRARGGMPPDAPSWLAPAPDDAPDATVLLIDDTQLVMTSGEGETIAGLWTSHPLMVLLARRALQSVL